Protein AF-A0A8T1TUL6-F1 (afdb_monomer)

Secondary structure (DSSP, 8-state):
-HHHHHHHHHHHHHHHSS----TT--PPTT-TTS-GGGTT--HHHHHHHHHTT-S--GGGHHHHHHTTSSS--HHHHHIIIIIHHHHHHHHHHHSS----TT----SSTTSPPP-

Mean predicted aligned error: 12.45 Å

Organism: NCBI:txid29920

Sequence (115 aa):
MDHILLPSLRQFWKLYGNTDVPYQFVVPEGDDAWPKLAWGRRLGLTAAAMRAGKAYASELKEELERLRFFSTTVYERDWTEKILPSFKTHQQEFGHCLVRLDFKVLSCHPWSTMA

Radius of gyration: 18.92 Å; Cα contacts (8 Å, |Δi|>4): 103; chains: 1; bounding box: 50×27×48 Å

Solvent-accessible surface area (backbone atoms only — not comparable to full-atom values): 7055 Å² total; per-residue (Å²): 118,64,88,46,49,56,60,43,47,53,43,46,24,74,75,68,76,44,59,77,62,50,61,84,38,55,38,62,70,93,46,81,85,44,56,78,89,36,39,71,34,53,54,7,47,50,53,52,38,35,76,72,72,72,61,75,64,77,84,48,48,67,59,38,54,74,57,40,59,78,60,70,52,64,65,54,48,46,38,61,72,50,48,48,53,50,44,54,53,41,29,72,75,70,76,47,79,86,75,58,98,81,70,70,87,56,77,47,86,96,40,77,67,89,127

pLDDT: mean 77.03, std 14.57, range [38.09, 94.62]

Foldseek 3Di:
DAVQLLQQQVLVCVVPVASQQALQDQADAPDPSHDNVRHRPRSSVQLVCVLVVHHDDPVCPVVCVVRCSNPDHPVNCCCVPPVVVVQVVVCVVPVDSDDDPPDDDDCDPPGPDDD

Structure (mmCIF, N/CA/C/O backbone):
data_AF-A0A8T1TUL6-F1
#
_entry.id   AF-A0A8T1TUL6-F1
#
loop_
_atom_site.group_PDB
_atom_site.id
_atom_site.type_symbol
_atom_site.label_atom_id
_atom_site.label_alt_id
_atom_site.label_comp_id
_atom_site.label_asym_id
_atom_site.label_entity_id
_atom_site.label_seq_id
_atom_site.pdbx_PDB_ins_code
_atom_site.Cartn_x
_atom_site.Cartn_y
_atom_site.Cartn_z
_atom_site.occupancy
_atom_site.B_iso_or_equiv
_atom_site.auth_seq_id
_atom_site.auth_comp_id
_atom_site.auth_asym_id
_atom_site.auth_atom_id
_atom_site.pdbx_PDB_model_num
ATOM 1 N N . MET A 1 1 ? 15.757 -3.448 -3.574 1.00 56.44 1 MET A N 1
ATOM 2 C CA . MET A 1 1 ? 14.332 -3.872 -3.508 1.00 56.44 1 MET A CA 1
ATOM 3 C C . MET A 1 1 ? 13.398 -2.658 -3.589 1.00 56.44 1 MET A C 1
ATOM 5 O O . MET A 1 1 ? 12.296 -2.733 -4.120 1.00 56.44 1 MET A O 1
ATOM 9 N N . ASP A 1 2 ? 13.910 -1.516 -3.148 1.00 67.19 2 ASP A N 1
ATOM 10 C CA . ASP A 1 2 ? 13.261 -0.219 -2.940 1.00 67.19 2 ASP A CA 1
ATOM 11 C C . ASP A 1 2 ? 12.740 0.443 -4.226 1.00 67.19 2 ASP A C 1
ATOM 13 O O . ASP A 1 2 ? 11.652 1.016 -4.240 1.00 67.19 2 ASP A O 1
ATOM 17 N N . HIS A 1 3 ? 13.462 0.273 -5.340 1.00 75.31 3 HIS A N 1
ATOM 18 C CA . HIS A 1 3 ? 13.123 0.839 -6.653 1.00 75.31 3 HIS A CA 1
ATOM 19 C C . HIS A 1 3 ? 11.874 0.222 -7.310 1.00 75.31 3 HIS A C 1
ATOM 21 O O . HIS A 1 3 ? 11.357 0.779 -8.270 1.00 75.31 3 HIS A O 1
ATOM 27 N N . ILE A 1 4 ? 11.383 -0.917 -6.813 1.00 83.38 4 ILE A N 1
ATOM 28 C CA . ILE A 1 4 ? 10.139 -1.551 -7.289 1.00 83.38 4 ILE A CA 1
ATOM 29 C C . ILE A 1 4 ? 8.979 -1.175 -6.366 1.00 83.38 4 ILE A C 1
ATOM 31 O O . ILE A 1 4 ? 7.864 -0.906 -6.811 1.00 83.38 4 ILE A O 1
ATOM 35 N N . LEU A 1 5 ? 9.257 -1.141 -5.067 1.00 85.69 5 LEU A N 1
ATOM 36 C CA . LEU A 1 5 ? 8.268 -1.011 -4.013 1.00 85.69 5 LEU A CA 1
ATOM 37 C C . LEU A 1 5 ? 7.626 0.376 -3.975 1.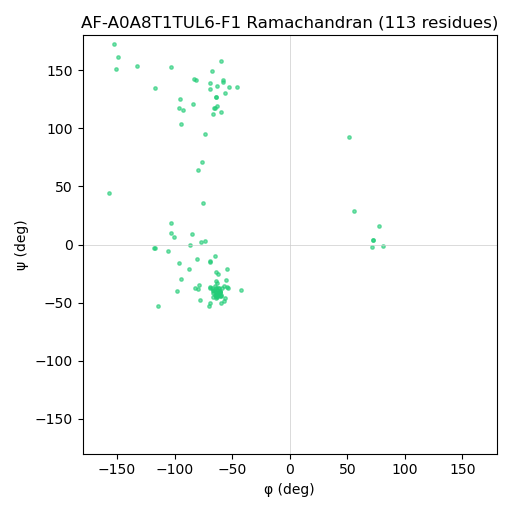00 85.69 5 LEU A C 1
ATOM 39 O O . LEU A 1 5 ? 6.403 0.477 -4.026 1.00 85.69 5 LEU A O 1
ATOM 43 N N . LEU A 1 6 ? 8.434 1.439 -3.923 1.00 89.31 6 LEU A N 1
ATOM 44 C CA . LEU A 1 6 ? 7.905 2.798 -3.815 1.00 89.31 6 LEU A CA 1
ATOM 45 C C . LEU A 1 6 ? 7.070 3.192 -5.051 1.00 89.31 6 LEU A C 1
ATOM 47 O O . LEU A 1 6 ? 5.961 3.698 -4.866 1.00 89.31 6 LEU A O 1
ATOM 51 N N . PRO A 1 7 ? 7.496 2.906 -6.301 1.00 92.25 7 PRO A N 1
ATOM 52 C CA . PRO A 1 7 ? 6.647 3.136 -7.469 1.00 92.25 7 P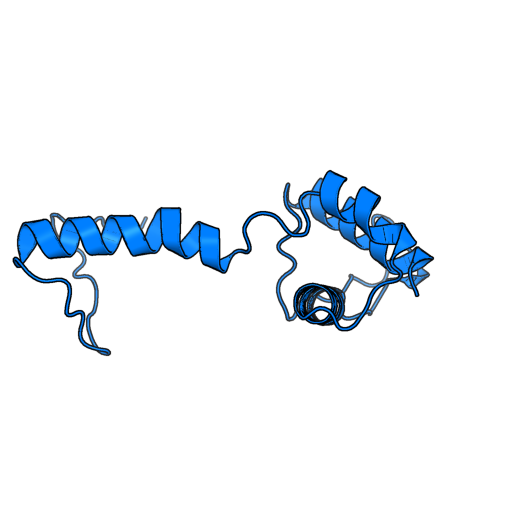RO A CA 1
ATOM 53 C C . PRO A 1 7 ? 5.357 2.307 -7.452 1.00 92.25 7 PRO A C 1
ATOM 55 O O . PRO A 1 7 ? 4.305 2.824 -7.819 1.00 92.25 7 PRO A O 1
ATOM 58 N N . SER A 1 8 ? 5.407 1.062 -6.968 1.00 92.94 8 SER A N 1
ATOM 59 C CA . SER A 1 8 ? 4.209 0.219 -6.846 1.00 92.94 8 SER A CA 1
ATOM 60 C C . SER A 1 8 ? 3.225 0.765 -5.808 1.00 92.94 8 SER A C 1
ATOM 62 O O . SER A 1 8 ? 2.028 0.812 -6.064 1.00 92.94 8 SER A O 1
ATOM 64 N N . LEU A 1 9 ? 3.706 1.242 -4.655 1.00 92.00 9 LEU A N 1
ATOM 65 C CA . LEU A 1 9 ? 2.858 1.871 -3.636 1.00 92.00 9 LEU A CA 1
ATOM 66 C C . LEU A 1 9 ? 2.259 3.193 -4.121 1.00 92.00 9 LEU A C 1
ATOM 68 O O . LEU A 1 9 ? 1.080 3.446 -3.887 1.00 92.00 9 LEU A O 1
ATOM 72 N N . ARG A 1 10 ? 3.034 4.010 -4.846 1.00 92.62 10 ARG A N 1
ATOM 73 C CA . ARG A 1 10 ? 2.526 5.227 -5.500 1.00 92.62 10 ARG A CA 1
ATOM 74 C C . ARG A 1 10 ? 1.416 4.901 -6.491 1.00 92.62 10 ARG A C 1
ATOM 76 O O . ARG A 1 10 ? 0.412 5.605 -6.524 1.00 92.62 10 ARG A O 1
ATOM 83 N N . GLN A 1 11 ? 1.587 3.846 -7.284 1.00 94.38 11 GLN A N 1
ATOM 84 C CA . GLN A 1 11 ? 0.565 3.428 -8.234 1.00 94.38 11 GLN A CA 1
ATOM 85 C C . GLN A 1 11 ? -0.690 2.914 -7.529 1.00 94.38 11 GLN A C 1
ATOM 87 O O . GLN A 1 11 ? -1.793 3.331 -7.873 1.00 94.38 11 GLN A O 1
ATOM 92 N N . PHE A 1 12 ? -0.531 2.077 -6.503 1.00 93.06 12 PHE A N 1
ATOM 93 C CA . PHE A 1 12 ? -1.651 1.609 -5.692 1.00 93.06 12 PHE A CA 1
ATOM 94 C C . PHE A 1 12 ? -2.423 2.794 -5.091 1.00 93.06 12 PHE A C 1
ATOM 96 O O . PHE A 1 12 ? -3.641 2.867 -5.215 1.00 93.06 12 PHE A O 1
ATOM 103 N N . TRP A 1 13 ? -1.715 3.777 -4.530 1.00 90.81 13 TRP A N 1
ATOM 104 C CA . TRP A 1 13 ? -2.335 4.983 -3.986 1.00 90.81 13 TRP A CA 1
ATOM 105 C C . TRP A 1 13 ? -3.096 5.791 -5.042 1.00 90.81 13 TRP A C 1
ATOM 107 O O . TRP A 1 13 ? -4.205 6.238 -4.774 1.00 90.81 13 TRP A O 1
ATOM 117 N N . LYS A 1 14 ? -2.560 5.935 -6.260 1.00 91.12 14 LYS A N 1
ATOM 118 C CA . LYS A 1 14 ? -3.278 6.597 -7.363 1.00 91.12 14 LYS A CA 1
ATOM 119 C C . LYS A 1 14 ? -4.578 5.882 -7.741 1.00 91.12 14 LYS A C 1
ATOM 121 O O . LYS A 1 14 ? -5.543 6.552 -8.086 1.00 91.12 14 LYS A O 1
ATOM 126 N N . LEU A 1 15 ? -4.592 4.549 -7.700 1.00 89.06 15 LEU A N 1
ATOM 127 C CA . LEU A 1 15 ? -5.749 3.739 -8.093 1.00 89.06 15 LEU A CA 1
ATOM 128 C C . LEU A 1 15 ? -6.821 3.657 -6.997 1.00 89.06 15 LEU A C 1
ATOM 130 O O . LEU A 1 15 ? -8.007 3.683 -7.305 1.00 89.06 15 LEU A O 1
ATOM 134 N N . TYR A 1 16 ? -6.410 3.562 -5.730 1.00 86.25 16 TYR A N 1
ATOM 135 C CA . TYR A 1 16 ? -7.306 3.255 -4.607 1.00 86.25 16 TYR A CA 1
ATOM 136 C C . TYR A 1 16 ? -7.418 4.384 -3.568 1.00 86.25 16 TYR A C 1
ATOM 138 O O . TYR A 1 16 ? -8.167 4.267 -2.600 1.00 86.25 16 TYR A O 1
ATOM 146 N N . GLY A 1 17 ? -6.667 5.477 -3.731 1.00 85.75 17 GLY A N 1
ATOM 147 C CA . GLY A 1 17 ? -6.682 6.651 -2.847 1.00 85.75 17 GLY A CA 1
ATOM 148 C C . GLY A 1 17 ? -6.029 6.438 -1.477 1.00 85.75 17 GLY A C 1
ATOM 149 O O . GLY A 1 17 ? -6.070 7.318 -0.619 1.00 85.75 17 GLY A O 1
ATOM 150 N N . ASN A 1 18 ? -5.445 5.267 -1.233 1.00 86.50 18 ASN A N 1
ATOM 151 C CA . ASN A 1 18 ? -4.786 4.920 0.019 1.00 86.50 18 ASN A CA 1
ATOM 152 C C . ASN A 1 18 ? -3.684 3.881 -0.223 1.00 86.50 18 ASN A C 1
ATOM 154 O O . ASN A 1 18 ? -3.536 3.357 -1.320 1.00 86.50 18 ASN A O 1
ATOM 158 N N . THR A 1 19 ? -2.905 3.581 0.808 1.00 88.31 19 THR A N 1
ATOM 159 C CA . THR A 1 19 ? -1.845 2.565 0.766 1.00 88.31 19 THR A CA 1
ATOM 160 C C . THR A 1 19 ? -2.239 1.258 1.448 1.00 88.31 19 THR A C 1
ATOM 162 O O . THR A 1 19 ? -1.367 0.458 1.790 1.00 88.31 19 THR A O 1
ATOM 165 N N . ASP A 1 20 ? -3.527 1.009 1.667 1.00 86.19 20 ASP A N 1
ATOM 166 C CA . ASP A 1 20 ? -4.033 -0.181 2.352 1.00 86.19 20 ASP A CA 1
ATOM 167 C C . ASP A 1 20 ? -4.068 -1.389 1.421 1.00 86.19 20 ASP A C 1
ATOM 169 O O . ASP A 1 20 ? -5.108 -1.947 1.084 1.00 86.19 20 ASP A O 1
ATOM 173 N N . VAL A 1 21 ? -2.873 -1.794 0.997 1.00 89.19 21 VAL A N 1
ATOM 174 C CA . VAL A 1 21 ? -2.677 -2.935 0.114 1.00 89.19 21 VAL A CA 1
ATOM 175 C C . VAL A 1 21 ? -3.153 -4.212 0.822 1.00 89.19 21 VAL A C 1
ATOM 177 O O . VAL A 1 21 ? -2.572 -4.569 1.856 1.00 89.19 21 VAL A O 1
ATOM 180 N N . PRO A 1 22 ? -4.158 -4.930 0.279 1.00 89.38 22 PRO A N 1
ATOM 181 C CA . PRO A 1 22 ? -4.612 -6.197 0.841 1.00 89.38 22 PRO A CA 1
ATOM 182 C C . PRO A 1 22 ? -3.469 -7.209 0.908 1.00 89.38 22 PRO A C 1
ATOM 184 O O . PRO A 1 22 ? -2.677 -7.305 -0.025 1.00 89.38 22 PRO A O 1
ATOM 187 N N . TYR A 1 23 ? -3.403 -8.018 1.969 1.00 87.81 23 TYR A N 1
ATOM 188 C CA . TYR A 1 23 ? -2.304 -8.975 2.183 1.00 87.81 23 TYR A CA 1
ATOM 189 C C . TYR A 1 23 ? -2.066 -9.919 0.988 1.00 87.81 23 TYR A C 1
ATOM 191 O O . TYR A 1 23 ? -0.926 -10.235 0.648 1.00 87.81 23 TYR A O 1
ATOM 199 N N . GLN A 1 24 ? -3.144 -10.348 0.326 1.00 89.06 24 GLN A N 1
ATOM 200 C CA . GLN A 1 24 ? -3.089 -11.255 -0.822 1.00 89.06 24 GLN A CA 1
ATOM 201 C C . GLN A 1 24 ? -2.889 -10.545 -2.169 1.00 89.06 24 GLN A C 1
ATOM 203 O O . GLN A 1 24 ? -2.807 -11.223 -3.188 1.00 89.06 24 GLN A O 1
ATOM 208 N N . PHE A 1 25 ? -2.793 -9.214 -2.200 1.00 93.44 25 PHE A N 1
ATOM 209 C CA . PHE A 1 25 ? -2.673 -8.466 -3.447 1.00 93.44 25 PHE A CA 1
ATOM 210 C C . PHE A 1 25 ? -1.369 -8.805 -4.182 1.00 93.44 25 PHE A C 1
ATOM 212 O O . PHE A 1 25 ? -0.263 -8.705 -3.628 1.00 93.44 25 PHE A O 1
ATOM 219 N N . VAL A 1 26 ? -1.527 -9.171 -5.453 1.00 94.62 26 VAL A N 1
ATOM 220 C CA . VAL A 1 26 ? -0.458 -9.436 -6.414 1.00 94.62 26 VAL A CA 1
ATOM 221 C C . VAL A 1 26 ? -0.580 -8.414 -7.533 1.00 94.62 26 VAL A C 1
ATOM 223 O O . VAL A 1 26 ? -1.680 -8.157 -8.016 1.00 94.62 26 VAL A O 1
ATOM 226 N N . VAL A 1 27 ? 0.543 -7.820 -7.928 1.00 94.50 27 VAL A N 1
ATOM 227 C CA . VAL A 1 27 ? 0.565 -6.878 -9.050 1.00 94.50 27 VAL A CA 1
ATOM 228 C C . VAL A 1 27 ? 0.184 -7.629 -10.334 1.00 94.50 27 VAL A C 1
ATOM 230 O O . VAL A 1 27 ? 0.830 -8.640 -10.629 1.00 94.50 27 VAL A O 1
ATOM 233 N N . PRO A 1 28 ? -0.816 -7.156 -11.101 1.00 93.56 28 PRO A N 1
ATOM 234 C CA . PRO A 1 28 ? -1.209 -7.783 -12.357 1.00 93.56 28 PRO A CA 1
ATOM 235 C C . PRO A 1 28 ? -0.044 -7.862 -13.347 1.00 93.56 28 PRO A C 1
ATOM 237 O O . PRO A 1 28 ? 0.749 -6.928 -13.470 1.00 93.56 28 PRO A O 1
ATOM 240 N N . GLU A 1 29 ? 0.063 -8.982 -14.054 1.00 94.56 29 GLU A N 1
ATOM 241 C CA . GLU A 1 29 ? 1.004 -9.127 -15.163 1.00 94.56 29 GLU A CA 1
ATOM 242 C C . GLU A 1 29 ? 0.424 -8.496 -16.431 1.00 94.56 29 GLU A C 1
ATOM 244 O O . GLU A 1 29 ? -0.774 -8.604 -16.687 1.00 94.56 29 GLU A O 1
ATOM 249 N N . GLY A 1 30 ? 1.263 -7.839 -17.233 1.00 91.31 30 GLY A N 1
ATOM 250 C CA . GLY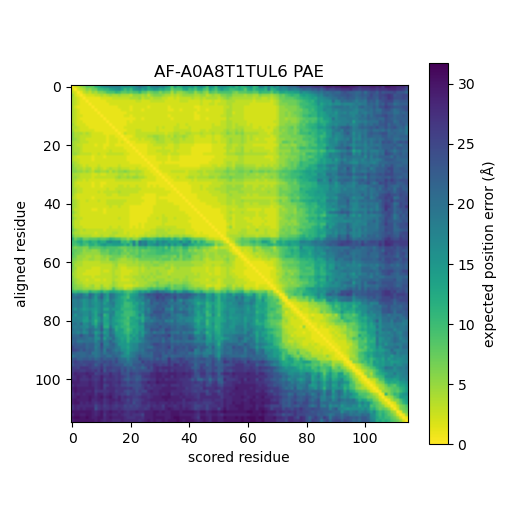 A 1 30 ? 0.830 -7.218 -18.489 1.00 91.31 30 GLY A CA 1
ATOM 251 C C . GLY A 1 30 ? 0.164 -5.848 -18.341 1.00 91.31 30 GLY A C 1
ATOM 252 O O . GLY A 1 30 ? -0.193 -5.252 -19.351 1.00 91.31 30 GLY A O 1
ATOM 253 N N . ASP A 1 31 ? 0.004 -5.335 -17.118 1.00 91.75 31 ASP A N 1
ATOM 254 C CA . ASP A 1 31 ? -0.587 -4.020 -16.869 1.00 91.75 31 ASP A CA 1
ATOM 255 C C . ASP A 1 31 ? 0.500 -2.941 -16.753 1.00 91.75 31 ASP A C 1
ATOM 257 O O . ASP A 1 31 ? 1.183 -2.811 -15.729 1.00 91.75 31 ASP A O 1
ATOM 261 N N . ASP A 1 32 ? 0.649 -2.146 -17.815 1.00 91.00 32 ASP A N 1
ATOM 262 C CA . ASP A 1 32 ? 1.619 -1.048 -17.911 1.00 91.00 32 ASP A CA 1
ATOM 263 C C . ASP A 1 32 ? 1.359 0.093 -16.912 1.00 91.00 32 ASP A C 1
ATOM 265 O O . ASP A 1 32 ? 2.221 0.957 -16.726 1.00 91.00 32 ASP A O 1
ATOM 269 N N . ALA A 1 33 ? 0.216 0.096 -16.216 1.00 89.81 33 ALA A N 1
ATOM 270 C CA . ALA A 1 33 ? 0.002 0.986 -15.082 1.00 89.81 33 ALA A CA 1
ATOM 271 C C . ALA A 1 33 ? 0.998 0.702 -13.942 1.00 89.81 33 ALA A C 1
ATOM 273 O O . ALA A 1 33 ? 1.318 1.600 -13.162 1.00 89.81 33 ALA A O 1
ATOM 274 N N . TRP A 1 34 ? 1.519 -0.525 -13.851 1.00 93.94 34 TRP A N 1
ATOM 275 C CA . TRP A 1 34 ? 2.474 -0.947 -12.832 1.00 93.94 34 TRP A CA 1
ATOM 276 C C . TRP A 1 34 ? 3.903 -1.029 -13.380 1.00 93.94 34 TRP A C 1
ATOM 278 O O . TRP A 1 34 ? 4.111 -1.327 -14.556 1.00 93.94 34 TRP A O 1
ATOM 288 N N . PRO A 1 35 ? 4.933 -0.845 -12.531 1.00 92.62 35 PRO A N 1
ATOM 289 C CA . PRO A 1 35 ? 6.307 -1.113 -12.938 1.00 92.62 35 PRO A CA 1
ATOM 290 C C . PRO A 1 35 ? 6.442 -2.560 -13.424 1.00 92.62 35 PRO A C 1
ATOM 292 O O . PRO A 1 35 ? 6.082 -3.481 -12.696 1.00 92.62 35 PRO A O 1
ATOM 295 N N . LYS A 1 36 ? 7.040 -2.783 -14.600 1.00 92.69 36 LYS A N 1
ATOM 296 C CA . LYS A 1 36 ? 7.211 -4.138 -15.167 1.00 92.69 36 LYS A CA 1
ATOM 297 C C . LYS A 1 36 ? 7.914 -5.108 -14.218 1.00 92.69 36 LYS A C 1
ATOM 299 O O . LYS A 1 36 ? 7.560 -6.274 -14.128 1.00 92.69 36 LYS A O 1
ATOM 304 N N . LEU A 1 37 ? 8.885 -4.611 -13.448 1.00 90.94 37 LEU A N 1
ATOM 305 C CA . LEU A 1 37 ? 9.588 -5.409 -12.440 1.00 90.94 37 LEU A CA 1
ATOM 306 C C . LEU A 1 37 ? 8.712 -5.789 -11.236 1.00 90.94 37 LEU A C 1
ATOM 308 O O . LEU A 1 37 ? 9.116 -6.650 -10.455 1.00 90.94 37 LEU A O 1
ATOM 312 N N . ALA A 1 38 ? 7.563 -5.136 -11.053 1.00 92.44 38 ALA A N 1
ATOM 313 C CA . ALA A 1 38 ? 6.596 -5.425 -10.003 1.00 92.44 38 ALA A CA 1
ATOM 314 C C . ALA A 1 38 ? 5.581 -6.500 -10.404 1.00 92.44 38 ALA A C 1
ATOM 316 O O . ALA A 1 38 ? 5.001 -7.104 -9.508 1.00 92.44 38 ALA A O 1
ATOM 317 N N . TRP A 1 39 ? 5.379 -6.754 -11.700 1.00 94.62 39 TRP A N 1
ATOM 318 C CA . TRP A 1 39 ? 4.417 -7.736 -12.207 1.00 94.62 39 TRP A CA 1
ATOM 319 C C . TRP A 1 39 ? 4.605 -9.115 -11.564 1.00 94.62 39 TRP A C 1
ATOM 321 O O . TRP A 1 39 ? 5.732 -9.572 -11.358 1.00 94.62 39 TRP A O 1
ATOM 331 N N . GLY A 1 40 ? 3.495 -9.740 -11.165 1.00 92.56 40 GLY A N 1
ATOM 332 C CA . GLY A 1 40 ? 3.485 -11.036 -10.481 1.00 92.56 40 GLY A CA 1
ATOM 333 C C . GLY A 1 40 ? 4.000 -11.007 -9.034 1.00 92.56 40 GLY A C 1
ATOM 334 O O . GLY A 1 40 ? 3.983 -12.028 -8.343 1.00 92.56 40 GLY A O 1
ATOM 335 N N . ARG A 1 41 ? 4.451 -9.856 -8.507 1.00 92.38 41 ARG A N 1
ATOM 336 C CA . ARG A 1 41 ? 4.933 -9.760 -7.120 1.00 92.38 41 ARG A CA 1
ATOM 337 C C . ARG A 1 41 ? 3.794 -9.571 -6.130 1.00 92.38 41 ARG A C 1
ATOM 339 O O . ARG A 1 41 ? 2.867 -8.791 -6.340 1.00 92.38 41 ARG A O 1
ATOM 346 N N . ARG A 1 42 ? 3.940 -10.220 -4.972 1.00 93.56 42 ARG A N 1
ATOM 347 C CA . ARG A 1 42 ? 3.030 -10.123 -3.819 1.00 93.56 42 ARG A CA 1
ATOM 348 C C . ARG A 1 42 ? 3.236 -8.806 -3.060 1.00 93.56 42 ARG A C 1
ATOM 350 O O . ARG A 1 42 ? 3.776 -8.804 -1.955 1.00 93.56 42 ARG A O 1
ATOM 357 N N . LEU A 1 43 ? 2.824 -7.687 -3.656 1.00 92.56 43 LEU A N 1
ATOM 358 C CA . LEU A 1 43 ? 2.959 -6.352 -3.058 1.00 92.56 43 LEU A CA 1
ATOM 359 C C . LEU A 1 43 ? 2.277 -6.266 -1.682 1.00 92.56 43 LEU A C 1
ATOM 361 O O . LEU A 1 43 ? 2.825 -5.637 -0.780 1.00 92.56 43 LEU A O 1
ATOM 365 N N . GLY A 1 44 ? 1.148 -6.957 -1.485 1.00 90.75 44 GLY A N 1
ATOM 366 C CA . GLY A 1 44 ? 0.465 -7.038 -0.189 1.00 90.75 44 GLY A CA 1
ATOM 367 C C . GLY A 1 44 ? 1.319 -7.641 0.925 1.00 90.75 44 GLY A C 1
ATOM 368 O O . GLY A 1 44 ? 1.413 -7.087 2.022 1.00 90.75 44 GLY A O 1
ATOM 369 N N . LEU A 1 45 ? 2.014 -8.740 0.622 1.00 90.56 45 LEU A N 1
ATOM 370 C CA . LEU A 1 45 ? 2.929 -9.398 1.554 1.00 90.56 45 LEU A CA 1
ATOM 371 C C . LEU A 1 45 ? 4.110 -8.485 1.908 1.00 90.56 45 LEU A C 1
ATOM 373 O O . LEU A 1 45 ? 4.478 -8.374 3.078 1.00 90.56 45 LEU A O 1
ATOM 377 N N . THR A 1 46 ? 4.689 -7.810 0.911 1.00 89.31 46 THR A N 1
ATOM 378 C CA . THR A 1 46 ? 5.793 -6.869 1.136 1.00 89.31 46 THR A CA 1
ATOM 379 C C . THR A 1 46 ? 5.348 -5.684 1.990 1.00 89.31 46 THR A C 1
ATOM 381 O O . THR A 1 46 ? 6.016 -5.363 2.970 1.00 89.31 46 THR A O 1
ATOM 384 N N . ALA A 1 47 ? 4.191 -5.087 1.693 1.00 88.56 47 ALA A N 1
ATOM 385 C CA . ALA A 1 47 ? 3.639 -3.986 2.475 1.00 88.56 47 ALA A CA 1
ATOM 386 C C . ALA A 1 47 ? 3.374 -4.390 3.939 1.00 88.56 47 ALA A C 1
ATOM 388 O O . ALA A 1 47 ? 3.692 -3.636 4.858 1.00 88.56 47 ALA A O 1
ATOM 389 N N . ALA A 1 48 ? 2.855 -5.599 4.180 1.00 86.50 48 ALA A N 1
ATOM 390 C CA . ALA A 1 48 ? 2.672 -6.128 5.532 1.00 86.50 48 ALA A CA 1
ATOM 391 C C . ALA A 1 48 ? 4.009 -6.309 6.277 1.00 86.50 48 ALA A C 1
ATOM 393 O O . ALA A 1 48 ? 4.124 -5.929 7.443 1.00 86.50 48 ALA A O 1
ATOM 394 N N . ALA A 1 49 ? 5.043 -6.827 5.605 1.00 85.56 49 ALA A N 1
ATOM 395 C CA . ALA A 1 49 ? 6.375 -6.977 6.192 1.00 85.56 49 ALA A CA 1
ATOM 396 C C . ALA A 1 49 ? 7.022 -5.624 6.546 1.00 85.56 49 ALA A C 1
ATOM 398 O O . ALA A 1 49 ? 7.665 -5.504 7.590 1.00 85.56 49 ALA A O 1
ATOM 399 N N . MET A 1 50 ? 6.817 -4.594 5.720 1.00 84.75 50 MET A N 1
ATOM 400 C CA . MET A 1 50 ? 7.286 -3.234 6.009 1.00 84.75 50 MET A CA 1
ATOM 401 C C . MET A 1 50 ? 6.616 -2.645 7.246 1.00 84.75 50 MET A C 1
ATOM 403 O O . MET A 1 50 ? 7.301 -2.086 8.096 1.00 84.75 50 MET A O 1
ATOM 407 N N . ARG A 1 51 ? 5.293 -2.807 7.378 1.00 82.88 51 ARG A N 1
ATOM 408 C CA . ARG A 1 51 ? 4.545 -2.347 8.561 1.00 82.88 51 ARG A CA 1
ATOM 409 C C . ARG A 1 51 ? 4.966 -3.067 9.836 1.00 82.88 51 ARG A C 1
ATOM 411 O O . ARG A 1 51 ? 4.971 -2.464 10.899 1.00 82.88 51 ARG A O 1
ATOM 418 N N . ALA A 1 52 ? 5.383 -4.325 9.724 1.00 82.62 52 ALA A N 1
ATOM 419 C CA . ALA A 1 52 ? 5.977 -5.069 10.831 1.00 82.62 52 ALA A CA 1
ATOM 420 C C . ALA A 1 52 ? 7.421 -4.632 11.166 1.00 82.62 52 ALA A C 1
ATOM 422 O O . ALA A 1 52 ? 8.051 -5.254 12.020 1.00 82.62 52 ALA A O 1
ATOM 423 N N . GLY A 1 53 ? 7.964 -3.612 10.486 1.00 74.00 53 GLY A N 1
ATOM 424 C CA . GLY A 1 53 ? 9.312 -3.080 10.702 1.00 74.00 53 GLY A CA 1
ATOM 425 C C . GLY A 1 53 ? 10.435 -3.925 10.095 1.00 74.00 53 GLY A C 1
ATOM 426 O O . GLY A 1 53 ? 11.587 -3.766 10.482 1.00 74.00 53 GLY A O 1
ATOM 427 N N . LYS A 1 54 ? 10.127 -4.851 9.176 1.00 64.00 54 LYS A N 1
ATOM 428 C CA . LYS A 1 54 ? 11.071 -5.904 8.757 1.00 64.00 54 LYS A CA 1
ATOM 429 C C . LYS A 1 54 ? 11.700 -5.716 7.373 1.00 64.00 54 LYS A C 1
ATOM 431 O O . LYS A 1 54 ? 12.510 -6.555 6.993 1.00 64.00 54 LYS A O 1
ATOM 436 N N . ALA A 1 55 ? 11.303 -4.714 6.579 1.00 66.38 55 ALA A N 1
ATOM 437 C CA . ALA A 1 55 ? 11.564 -4.789 5.134 1.00 66.38 55 ALA A CA 1
ATOM 438 C C . ALA A 1 55 ? 11.598 -3.460 4.347 1.00 66.38 55 ALA A C 1
ATOM 440 O O . ALA A 1 55 ? 11.019 -3.399 3.264 1.00 66.38 55 ALA A O 1
ATOM 441 N N . TYR A 1 56 ? 12.253 -2.399 4.832 1.00 75.38 56 TYR A N 1
ATOM 442 C CA . TYR A 1 56 ? 12.566 -1.245 3.970 1.00 75.38 56 TYR A CA 1
ATOM 443 C C . TYR A 1 56 ? 13.831 -0.503 4.405 1.00 75.38 56 TYR A C 1
ATOM 445 O O . TYR A 1 56 ? 14.183 -0.504 5.584 1.00 75.38 56 TYR A O 1
ATOM 453 N N . ALA A 1 57 ? 14.509 0.119 3.438 1.00 78.38 57 ALA A N 1
ATOM 454 C CA . ALA A 1 57 ? 15.666 0.970 3.689 1.00 78.38 57 ALA A CA 1
ATOM 455 C C . ALA A 1 57 ? 15.239 2.273 4.393 1.00 78.38 57 ALA A C 1
ATOM 457 O O . ALA A 1 57 ? 14.205 2.853 4.053 1.00 78.38 57 ALA A O 1
ATOM 458 N N . SER A 1 58 ? 16.013 2.744 5.373 1.00 78.19 58 SER A N 1
ATOM 459 C CA . SER A 1 58 ? 15.700 3.946 6.168 1.00 78.19 58 SER A CA 1
ATOM 460 C C . SER A 1 58 ? 15.464 5.201 5.324 1.00 78.19 58 SER A C 1
ATOM 462 O O . SER A 1 58 ? 14.647 6.047 5.678 1.00 78.19 58 SER A O 1
ATOM 464 N N . GLU A 1 59 ? 16.120 5.281 4.175 1.00 80.75 59 GLU A N 1
ATOM 465 C CA . GLU A 1 59 ? 16.050 6.351 3.185 1.00 80.75 59 GLU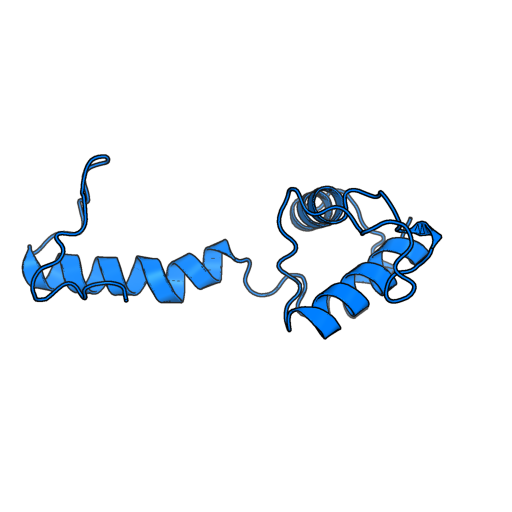 A CA 1
ATOM 466 C C . GLU A 1 59 ? 14.653 6.465 2.552 1.00 80.75 59 GLU A C 1
ATOM 468 O O . GLU A 1 59 ? 14.267 7.531 2.082 1.00 80.75 59 GLU A O 1
ATOM 473 N N . LEU A 1 60 ? 13.858 5.389 2.567 1.00 81.69 60 LEU A N 1
ATOM 474 C CA . LEU A 1 60 ? 12.474 5.407 2.089 1.00 81.69 60 LEU A CA 1
ATOM 475 C C . LEU A 1 60 ? 11.487 5.971 3.110 1.00 81.69 60 LEU A C 1
ATOM 477 O O . LEU A 1 60 ? 10.332 6.211 2.756 1.00 81.69 60 LEU A O 1
ATOM 481 N N . LYS A 1 61 ? 11.893 6.154 4.372 1.00 82.44 61 LYS A N 1
ATOM 482 C CA . LYS A 1 61 ? 10.970 6.509 5.454 1.00 82.44 61 LYS A CA 1
ATOM 483 C C . LYS A 1 61 ? 10.208 7.797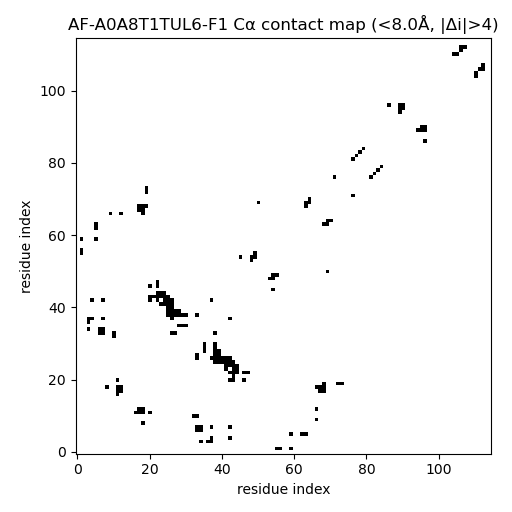 5.147 1.00 82.44 61 LYS A C 1
ATOM 485 O O . LYS A 1 61 ? 8.988 7.797 5.232 1.00 82.44 61 LYS A O 1
ATOM 490 N N . GLU A 1 62 ? 10.899 8.854 4.725 1.00 85.31 62 GLU A N 1
ATOM 491 C CA . GLU A 1 62 ? 10.266 10.143 4.403 1.00 85.31 62 GLU A CA 1
ATOM 492 C C . GLU A 1 62 ? 9.235 10.030 3.274 1.00 85.31 62 GLU A C 1
ATOM 494 O O . GLU A 1 62 ? 8.150 10.606 3.342 1.00 85.31 62 GLU A O 1
ATOM 499 N N . GLU A 1 63 ? 9.545 9.251 2.240 1.00 87.62 63 GLU A N 1
ATOM 500 C CA . GLU A 1 63 ? 8.640 9.028 1.113 1.00 87.62 63 GLU A CA 1
ATOM 501 C C . GLU A 1 63 ? 7.415 8.197 1.509 1.00 87.62 63 GLU A C 1
ATOM 503 O O . GLU A 1 63 ? 6.300 8.468 1.061 1.00 87.62 63 GLU A O 1
ATOM 508 N N . LEU A 1 64 ? 7.594 7.207 2.382 1.00 87.12 64 LEU A N 1
ATOM 509 C CA . LEU A 1 64 ? 6.496 6.410 2.922 1.00 87.12 64 LEU A CA 1
ATOM 510 C C . LEU A 1 64 ? 5.589 7.242 3.841 1.00 87.12 64 LEU A C 1
ATOM 512 O O . LEU A 1 64 ? 4.368 7.102 3.769 1.00 87.12 64 LEU A O 1
ATOM 516 N N . GLU A 1 65 ? 6.153 8.153 4.635 1.00 85.75 65 GLU A N 1
ATOM 517 C CA . GLU A 1 65 ? 5.379 9.120 5.425 1.00 85.75 65 GLU A CA 1
ATOM 518 C C . GLU A 1 65 ? 4.566 10.063 4.526 1.00 85.75 65 GLU A C 1
ATOM 520 O O . GLU A 1 65 ? 3.375 10.270 4.758 1.00 85.75 65 GLU A O 1
ATOM 525 N N . ARG A 1 66 ? 5.155 10.573 3.432 1.00 86.75 66 ARG A N 1
ATOM 526 C CA . ARG A 1 66 ? 4.426 11.382 2.432 1.00 86.75 66 ARG A CA 1
ATOM 527 C C . ARG A 1 66 ? 3.253 10.627 1.815 1.00 86.75 66 ARG A C 1
ATOM 529 O O . ARG A 1 66 ? 2.200 11.216 1.582 1.00 86.75 66 ARG A O 1
ATOM 536 N N . LEU A 1 67 ? 3.422 9.327 1.578 1.00 85.56 67 LEU A N 1
ATOM 537 C CA . LEU A 1 67 ? 2.362 8.445 1.089 1.00 85.56 67 LEU A CA 1
ATOM 538 C C . LEU A 1 67 ? 1.362 8.036 2.166 1.00 85.56 67 LEU A C 1
ATOM 540 O O . LEU A 1 67 ? 0.453 7.263 1.865 1.00 85.56 67 LEU A O 1
ATOM 544 N N . ARG A 1 68 ? 1.510 8.533 3.403 1.00 85.44 68 ARG A N 1
ATOM 545 C CA . ARG A 1 68 ? 0.658 8.153 4.532 1.00 85.44 68 ARG A CA 1
ATOM 546 C C . ARG A 1 68 ? 0.659 6.638 4.760 1.00 85.44 68 ARG A C 1
ATOM 548 O O . ARG A 1 68 ? -0.303 6.076 5.269 1.00 85.44 68 ARG A O 1
ATOM 555 N N . PHE A 1 69 ? 1.767 5.979 4.405 1.00 82.81 69 PHE A N 1
ATOM 556 C CA . PHE A 1 69 ? 1.884 4.521 4.391 1.00 82.81 69 PHE A CA 1
ATOM 557 C C . PHE A 1 69 ? 1.728 3.897 5.782 1.00 82.81 69 PHE A C 1
ATOM 559 O O . PHE A 1 69 ? 1.201 2.786 5.919 1.00 82.81 69 PHE A O 1
ATOM 566 N N . PHE A 1 70 ? 2.185 4.628 6.801 1.00 74.44 70 PHE A N 1
ATOM 567 C CA . PHE A 1 70 ? 2.116 4.238 8.205 1.00 74.44 70 PHE A CA 1
ATOM 568 C C . PHE A 1 70 ? 0.909 4.828 8.943 1.00 74.44 70 PHE A C 1
ATOM 570 O O . PHE A 1 70 ? 0.574 4.340 10.018 1.00 74.44 70 PHE A O 1
ATOM 577 N N . SER A 1 71 ? 0.241 5.848 8.392 1.00 65.00 71 SER A N 1
ATOM 578 C CA . SER A 1 71 ? -0.906 6.468 9.056 1.00 65.00 71 SER A CA 1
ATOM 579 C C . SER A 1 71 ? -2.180 5.675 8.772 1.00 65.00 71 SER A C 1
ATOM 581 O O . SER A 1 71 ? -2.567 5.531 7.614 1.00 65.00 71 SER A O 1
ATOM 583 N N . THR A 1 72 ? -2.816 5.197 9.844 1.00 58.53 72 THR A N 1
ATOM 584 C CA . THR A 1 72 ? -4.081 4.449 9.884 1.00 58.53 72 THR A CA 1
ATOM 585 C C . THR A 1 72 ? -4.122 3.245 8.955 1.00 58.53 72 THR A C 1
ATOM 587 O O . THR A 1 72 ? -4.510 3.333 7.792 1.00 58.53 72 THR A O 1
ATOM 590 N N . THR A 1 73 ? -3.755 2.088 9.497 1.00 62.75 73 THR A N 1
ATOM 591 C CA . THR A 1 73 ? -4.043 0.806 8.843 1.00 62.75 73 THR A CA 1
ATOM 592 C C . THR A 1 73 ? -5.555 0.626 8.653 1.00 62.75 73 THR A C 1
ATOM 594 O O . THR A 1 73 ? -6.342 1.198 9.413 1.00 62.75 73 THR A O 1
ATOM 597 N N . VAL A 1 74 ? -5.969 -0.233 7.710 1.00 61.72 74 VAL A N 1
ATOM 598 C CA . VAL A 1 74 ? -7.366 -0.713 7.580 1.00 61.72 74 VAL A CA 1
ATOM 599 C C . VAL A 1 74 ? -7.963 -1.035 8.948 1.00 61.72 74 VAL A C 1
ATOM 601 O O . VAL A 1 74 ? -9.106 -0.701 9.205 1.00 61.72 74 VAL A O 1
ATOM 604 N N . TYR A 1 75 ? -7.168 -1.624 9.846 1.00 59.03 75 TYR A N 1
ATOM 605 C CA . TYR A 1 75 ? -7.594 -1.974 11.195 1.00 59.03 75 TYR A CA 1
ATOM 606 C C . TYR A 1 75 ? -7.982 -0.756 12.039 1.00 59.03 75 TYR A C 1
ATOM 608 O O . TYR A 1 75 ? -9.016 -0.785 12.689 1.00 59.03 75 TYR A O 1
ATOM 616 N N . GLU A 1 76 ? -7.201 0.325 12.025 1.00 61.25 76 GLU A N 1
ATOM 617 C CA . GLU A 1 76 ? -7.536 1.550 12.763 1.00 61.25 76 GLU A CA 1
ATOM 618 C C . GLU A 1 76 ? -8.743 2.276 12.164 1.00 61.25 76 GLU A C 1
ATOM 620 O O . GLU A 1 76 ? -9.569 2.789 12.920 1.00 61.25 76 GLU A O 1
ATOM 625 N N . ARG A 1 77 ? -8.887 2.282 10.830 1.00 62.88 77 ARG A N 1
ATOM 626 C CA . ARG A 1 77 ? -10.070 2.847 10.160 1.00 62.88 77 ARG A CA 1
ATOM 627 C C . ARG A 1 77 ? -11.316 2.015 10.401 1.00 62.88 77 ARG A C 1
ATOM 629 O O . ARG A 1 77 ? -12.309 2.552 10.863 1.00 62.88 77 ARG A O 1
ATOM 636 N N . ASP A 1 78 ? -11.261 0.707 10.184 1.00 65.75 78 ASP A N 1
ATOM 637 C CA . ASP A 1 78 ? -12.383 -0.182 10.481 1.00 65.75 78 ASP A CA 1
ATOM 638 C C . ASP A 1 78 ? -12.726 -0.121 11.973 1.00 65.75 78 ASP A C 1
ATOM 640 O 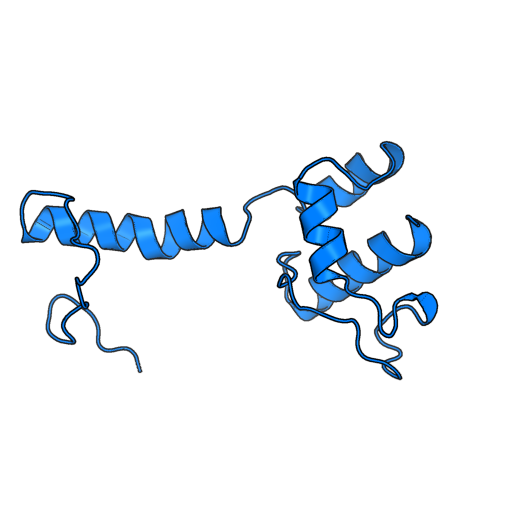O . ASP A 1 78 ? -13.902 -0.044 12.330 1.00 65.75 78 ASP A O 1
ATOM 644 N N . TRP A 1 79 ? -11.722 -0.059 12.856 1.00 62.31 79 TRP A N 1
ATOM 645 C CA . TRP A 1 79 ? -11.943 0.138 14.283 1.00 62.31 79 TRP A CA 1
ATOM 646 C C . TRP A 1 79 ? -12.676 1.449 14.573 1.00 62.31 79 TRP A C 1
ATOM 648 O O . TRP A 1 79 ? -13.670 1.434 15.285 1.00 62.31 79 TRP A O 1
ATOM 658 N N . THR A 1 80 ? -12.227 2.580 14.031 1.00 68.38 80 THR A N 1
ATOM 659 C CA . THR A 1 80 ? -12.802 3.901 14.347 1.00 68.38 80 THR A CA 1
ATOM 660 C C . THR A 1 80 ? -14.111 4.204 13.623 1.00 68.38 80 THR A C 1
ATOM 662 O O . THR A 1 80 ? -14.981 4.843 14.213 1.00 68.38 80 THR A O 1
ATOM 665 N N . GLU A 1 81 ? -14.278 3.743 12.387 1.00 69.19 81 GLU A N 1
ATOM 666 C CA . GLU A 1 81 ? -15.425 4.055 11.527 1.00 69.19 81 GLU A CA 1
ATOM 667 C C . GLU A 1 81 ? -16.535 3.006 11.605 1.00 69.19 81 GLU A C 1
ATOM 669 O O . GLU A 1 81 ? -17.703 3.347 11.433 1.00 69.19 81 GLU A O 1
ATOM 674 N N . LYS A 1 82 ? -16.207 1.734 11.871 1.00 69.81 82 LYS A N 1
ATOM 675 C CA . LYS A 1 82 ? -17.195 0.640 11.867 1.00 69.81 82 LYS A CA 1
ATOM 676 C C . LYS A 1 82 ? -17.383 0.038 13.249 1.00 69.81 82 LYS A C 1
ATOM 678 O O . LYS A 1 82 ? -18.507 -0.039 13.743 1.00 69.81 82 LYS A O 1
ATOM 683 N N . ILE A 1 83 ? -16.298 -0.367 13.901 1.00 71.00 83 ILE A N 1
ATOM 684 C CA . ILE A 1 83 ? -16.371 -1.153 15.138 1.00 71.00 83 ILE A CA 1
ATOM 685 C C . ILE A 1 83 ? -16.703 -0.275 16.354 1.00 71.00 83 ILE A C 1
ATOM 687 O O . ILE A 1 83 ? -17.611 -0.595 17.117 1.00 71.00 83 ILE A O 1
ATOM 691 N N . LEU A 1 84 ? -16.022 0.858 16.529 1.00 76.31 84 LEU A N 1
ATOM 692 C CA . LEU A 1 84 ? -16.201 1.769 17.659 1.00 76.31 84 LEU A CA 1
ATOM 693 C C . LEU A 1 84 ? -17.602 2.409 17.679 1.00 76.31 84 LEU A C 1
ATOM 695 O O . LEU A 1 84 ? -18.201 2.440 18.757 1.00 76.31 84 LEU A O 1
ATOM 699 N N . PRO A 1 85 ? -18.176 2.876 16.550 1.00 77.38 85 PRO A N 1
ATOM 700 C CA . PRO A 1 85 ? -19.562 3.333 16.521 1.00 77.38 85 PRO A CA 1
ATOM 701 C C . PRO A 1 85 ? -20.535 2.200 16.852 1.00 77.38 85 PRO A C 1
ATOM 703 O O . PRO A 1 85 ? -21.425 2.402 17.673 1.00 77.38 85 PRO A O 1
ATOM 706 N N . SER A 1 86 ? -20.306 0.991 16.325 1.00 72.25 86 SER A N 1
ATOM 707 C CA . SER A 1 86 ? -21.143 -0.179 16.628 1.00 72.25 86 SER A CA 1
ATOM 708 C C . SER A 1 86 ? -21.139 -0.529 18.121 1.00 72.25 86 SER A C 1
ATOM 710 O O . SER A 1 86 ? -22.191 -0.810 18.694 1.00 72.25 86 SER A O 1
ATOM 712 N N . PHE A 1 87 ? -19.986 -0.450 18.794 1.00 72.81 87 PHE A N 1
ATOM 713 C CA . PHE A 1 87 ? -19.913 -0.645 20.246 1.00 72.81 87 PHE A CA 1
ATOM 714 C C . PHE A 1 87 ? -20.632 0.453 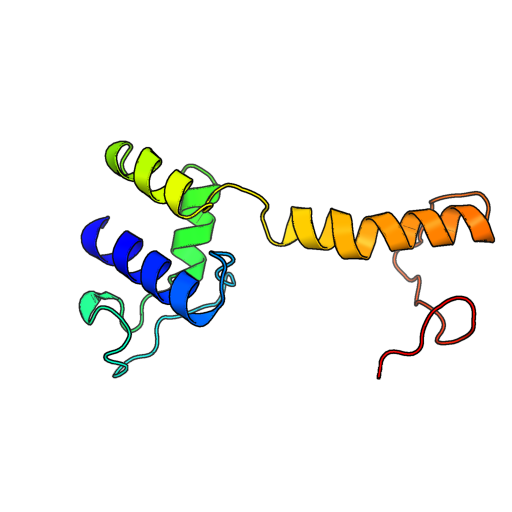21.033 1.00 72.81 87 PHE A C 1
ATOM 716 O O . PHE A 1 87 ? -21.301 0.141 22.016 1.00 72.81 87 PHE A O 1
ATOM 723 N N . LYS A 1 88 ? -20.532 1.722 20.609 1.00 77.12 88 LYS A N 1
ATOM 724 C CA . LYS A 1 88 ? -21.274 2.827 21.243 1.00 77.12 88 LYS A CA 1
ATOM 725 C C . LYS A 1 88 ? -22.782 2.607 21.146 1.00 77.12 88 LYS A C 1
ATOM 727 O O . LYS A 1 88 ? -23.471 2.753 22.151 1.00 77.12 88 LYS A O 1
ATOM 732 N N . THR A 1 89 ? -23.276 2.194 19.979 1.00 76.38 89 THR A N 1
ATOM 733 C CA . THR A 1 89 ? -24.692 1.852 19.791 1.00 76.38 89 THR A CA 1
ATOM 734 C C . THR A 1 89 ? -25.096 0.665 20.672 1.00 76.38 89 THR A C 1
ATOM 736 O O . THR A 1 89 ? -26.109 0.729 21.357 1.00 76.38 89 THR A O 1
ATOM 739 N N . HIS A 1 90 ? -24.276 -0.389 20.763 1.00 68.94 90 HIS A N 1
ATOM 740 C CA . HIS A 1 90 ? -24.583 -1.547 21.613 1.00 68.94 90 HIS A CA 1
ATOM 741 C C . HIS A 1 90 ? -24.624 -1.181 23.106 1.00 68.94 90 HIS A C 1
ATOM 743 O O . HIS A 1 90 ? -25.496 -1.639 23.840 1.00 68.94 90 HIS A O 1
ATOM 749 N N . GLN A 1 91 ? -23.699 -0.338 23.569 1.00 74.69 91 GLN A N 1
ATOM 750 C CA . GLN A 1 91 ? -23.681 0.140 24.949 1.00 74.69 91 GLN A CA 1
ATOM 751 C C . GLN A 1 91 ? -24.925 0.971 25.288 1.00 74.69 91 GLN A C 1
ATOM 753 O O . GLN A 1 91 ? -25.446 0.841 26.393 1.00 74.69 91 GLN A O 1
ATOM 758 N N . GLN A 1 92 ? -25.396 1.809 24.360 1.00 72.75 92 GLN A N 1
ATOM 759 C CA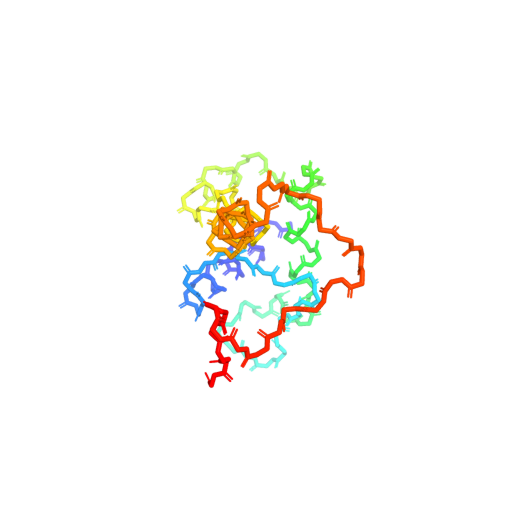 . GLN A 1 92 ? -26.614 2.605 24.544 1.00 72.75 92 GLN A CA 1
ATOM 760 C C . GLN A 1 92 ? -27.865 1.727 24.664 1.00 72.75 92 GLN A C 1
ATOM 762 O O . GLN A 1 92 ? -28.719 2.010 25.497 1.00 72.75 92 GLN A O 1
ATOM 767 N N . GLU A 1 93 ? -27.942 0.651 23.881 1.00 71.75 93 GLU A N 1
ATOM 768 C CA . GLU A 1 93 ? -29.112 -0.236 23.838 1.00 71.75 93 GLU A CA 1
ATOM 769 C C . GLU A 1 93 ? -29.136 -1.274 24.974 1.00 71.75 93 GLU A C 1
ATOM 771 O O . GLU A 1 93 ? -30.193 -1.572 25.524 1.00 71.75 93 GLU A O 1
ATOM 776 N N . PHE A 1 94 ? -27.980 -1.827 25.358 1.00 70.62 94 PHE A N 1
ATOM 777 C CA . PHE A 1 94 ? -27.900 -2.973 26.281 1.00 70.62 94 PHE A CA 1
ATOM 778 C C . PHE A 1 94 ? -27.159 -2.674 27.592 1.00 70.62 94 PHE A C 1
ATOM 780 O O . PHE A 1 94 ? -27.051 -3.539 28.460 1.00 70.62 94 PHE A O 1
ATOM 787 N N . GLY A 1 95 ? -26.617 -1.463 27.755 1.00 69.81 95 GLY A N 1
ATOM 788 C CA . GLY A 1 95 ? -25.920 -1.035 28.972 1.00 69.81 95 GLY A CA 1
ATOM 789 C C . GLY A 1 95 ? -24.535 -1.660 29.186 1.00 69.81 95 GLY A C 1
ATOM 790 O O . GLY A 1 95 ? -23.902 -1.401 30.208 1.00 69.81 95 GLY A O 1
ATOM 791 N N . HIS A 1 96 ? -24.030 -2.469 28.247 1.00 64.25 96 HIS A N 1
ATOM 792 C CA . HIS A 1 96 ? -22.706 -3.096 28.327 1.00 64.25 96 HIS A CA 1
ATOM 793 C C . HIS A 1 96 ? -22.062 -3.307 26.947 1.00 64.25 96 HIS A C 1
ATOM 795 O O . HIS A 1 96 ? -22.748 -3.353 25.931 1.00 64.25 96 HIS A O 1
ATOM 801 N N . CYS A 1 97 ? -20.737 -3.499 26.903 1.00 58.03 97 CYS A N 1
ATOM 802 C CA . CYS A 1 97 ? -19.966 -3.725 25.662 1.00 58.03 97 CYS A CA 1
ATOM 803 C C . CYS A 1 97 ? -19.570 -5.195 25.429 1.00 58.03 97 CYS A C 1
ATOM 805 O O . CYS A 1 97 ? -18.755 -5.490 24.557 1.00 58.03 97 CYS A O 1
ATOM 807 N N . LEU A 1 98 ? -20.105 -6.127 26.225 1.00 60.66 98 LEU A N 1
ATOM 808 C CA . LEU A 1 98 ? -19.848 -7.558 26.059 1.00 60.66 98 LEU A CA 1
ATOM 809 C C . LEU A 1 98 ? -20.602 -8.096 24.838 1.00 60.66 98 LEU A C 1
ATOM 811 O O . LEU A 1 98 ? -21.774 -8.454 24.931 1.00 60.66 98 LEU A O 1
ATOM 815 N N . VAL A 1 99 ? -19.913 -8.151 23.701 1.00 59.66 99 VAL A N 1
ATOM 816 C CA . VAL A 1 99 ? -20.400 -8.789 22.475 1.00 59.66 99 VAL A CA 1
ATOM 817 C C . VAL A 1 99 ? -19.904 -10.235 22.477 1.00 59.66 99 VAL A C 1
ATOM 819 O O . VAL A 1 99 ? -18.698 -10.487 22.482 1.00 59.66 99 VAL A O 1
ATOM 822 N N . ARG A 1 100 ? -20.827 -11.201 22.542 1.00 52.47 100 ARG A N 1
ATOM 823 C CA . ARG A 1 100 ? -20.481 -12.631 22.467 1.00 52.47 100 ARG A CA 1
ATOM 824 C C . ARG A 1 100 ? -19.955 -12.955 21.062 1.00 52.47 100 ARG A C 1
ATOM 826 O O . ARG A 1 100 ? -20.378 -12.342 20.088 1.00 52.47 100 ARG A O 1
ATOM 833 N N . LEU A 1 101 ? -19.044 -13.926 20.958 1.00 51.38 101 LEU A N 1
ATOM 834 C CA . LEU A 1 101 ? -18.415 -14.357 19.694 1.00 51.38 101 LEU A CA 1
ATOM 835 C C . LEU A 1 101 ? -19.420 -14.750 18.590 1.00 51.38 101 LEU A C 1
ATOM 837 O O . LEU A 1 101 ? -19.067 -14.744 17.416 1.00 51.38 101 LEU A O 1
ATOM 841 N N . ASP A 1 102 ? -20.653 -15.090 18.960 1.00 58.53 102 ASP A N 1
ATOM 842 C CA . ASP A 1 102 ? -21.755 -15.503 18.088 1.00 58.53 102 ASP A CA 1
ATOM 843 C C . ASP A 1 102 ? -22.780 -14.389 17.806 1.00 58.53 102 ASP A C 1
ATOM 845 O O . ASP A 1 102 ? -23.813 -14.643 17.181 1.00 58.53 102 ASP A O 1
ATOM 849 N N . PHE A 1 103 ? -22.519 -13.157 18.250 1.00 57.50 103 PHE A N 1
ATOM 850 C CA . PHE A 1 103 ? -23.456 -12.053 18.091 1.00 57.50 103 PHE A CA 1
ATOM 851 C C . PHE A 1 103 ? -23.625 -11.683 16.613 1.00 57.50 103 PHE A C 1
ATOM 853 O O . PHE A 1 103 ? -22.720 -11.157 15.962 1.00 57.50 103 PHE A O 1
ATOM 860 N N . LYS A 1 104 ? -24.823 -11.940 16.087 1.00 57.34 104 LYS A N 1
ATOM 861 C CA . LYS A 1 104 ? -25.259 -11.465 14.776 1.00 57.34 104 LYS A CA 1
ATOM 862 C C . LYS A 1 104 ? -26.036 -10.171 14.958 1.00 57.34 104 LYS A C 1
ATOM 864 O O . LYS A 1 104 ? -27.025 -10.150 15.686 1.00 57.34 104 LYS A O 1
ATOM 869 N N . VAL A 1 105 ? -25.612 -9.121 14.258 1.00 55.59 105 VAL A N 1
ATOM 870 C CA . VAL A 1 105 ? -26.391 -7.885 14.138 1.00 55.59 105 VAL A CA 1
ATOM 871 C C . VAL A 1 105 ? -27.732 -8.244 13.498 1.00 55.59 105 VAL A C 1
ATOM 873 O O . VAL A 1 105 ? -27.779 -8.723 12.364 1.00 55.59 105 VAL A O 1
ATOM 876 N N . LEU A 1 106 ? -28.814 -8.086 14.258 1.00 49.62 106 LEU A N 1
ATOM 877 C CA . LEU A 1 106 ? -30.172 -8.315 13.776 1.00 49.62 106 LEU A CA 1
ATOM 878 C C . LEU A 1 106 ? -30.516 -7.222 12.760 1.00 49.62 106 LEU A C 1
ATOM 880 O O . LEU A 1 106 ? -30.261 -6.051 13.008 1.00 49.62 106 LEU A O 1
ATOM 884 N N . SER A 1 107 ? -31.098 -7.589 11.619 1.00 55.72 107 SER A N 1
ATOM 885 C CA . SER A 1 107 ? -31.458 -6.671 10.527 1.00 55.72 107 SER A CA 1
ATOM 886 C C . SER A 1 107 ? -32.712 -5.832 10.824 1.00 55.72 107 SER A C 1
ATOM 888 O O . SER A 1 107 ? -33.541 -5.613 9.940 1.00 55.72 107 SER A O 1
ATOM 890 N N . CYS A 1 108 ? -32.912 -5.428 12.076 1.00 50.72 108 CYS A N 1
ATOM 891 C CA . CYS A 1 108 ? -34.042 -4.616 12.503 1.00 50.72 108 CYS A CA 1
ATOM 892 C C . CYS A 1 108 ? -33.574 -3.452 13.380 1.00 50.72 108 CYS A C 1
ATOM 894 O O . CYS A 1 108 ? -32.549 -3.529 14.059 1.00 50.72 108 CYS A O 1
ATOM 896 N N . HIS A 1 109 ? -34.363 -2.377 13.367 1.00 46.19 109 HIS A N 1
ATOM 897 C CA . HIS A 1 109 ? -34.094 -1.134 14.086 1.00 46.19 109 HIS A CA 1
ATOM 898 C C . HIS A 1 109 ? -33.652 -1.388 15.544 1.00 46.19 109 HIS A C 1
ATOM 900 O O . HIS A 1 109 ? -34.285 -2.210 16.213 1.00 46.19 109 HIS A O 1
ATOM 906 N N . PRO A 1 110 ? -32.610 -0.697 16.055 1.00 55.59 110 PRO A N 1
ATOM 907 C CA . PRO A 1 110 ? -31.864 0.434 15.468 1.00 55.59 110 PRO A CA 1
ATOM 908 C C . PRO A 1 110 ? -30.715 0.059 14.518 1.00 55.59 110 PRO A C 1
ATOM 910 O O . PRO A 1 110 ? -29.946 0.927 14.110 1.00 55.59 110 PRO A O 1
ATOM 913 N N . TRP A 1 111 ? -30.585 -1.211 14.141 1.00 57.75 111 TRP A N 1
ATOM 914 C CA . TRP A 1 111 ? -29.464 -1.684 13.336 1.00 57.75 111 TRP A CA 1
ATOM 915 C C . TRP A 1 111 ? -29.847 -1.722 11.854 1.00 57.75 111 TRP A C 1
ATOM 917 O O . TRP A 1 111 ? -30.783 -2.414 11.450 1.00 57.75 111 TRP A O 1
ATOM 927 N N . SER A 1 112 ? -29.153 -0.915 11.050 1.00 54.88 112 SER A N 1
ATOM 928 C CA . SER A 1 112 ? -29.470 -0.701 9.638 1.00 54.88 112 SER A CA 1
ATOM 929 C C . SER A 1 112 ? -29.340 -1.971 8.799 1.00 54.88 112 SER A C 1
ATOM 931 O O . SER A 1 112 ? -28.349 -2.699 8.867 1.00 54.88 112 SER A O 1
ATOM 933 N N . THR A 1 113 ? -30.327 -2.178 7.934 1.00 52.88 113 THR A N 1
ATOM 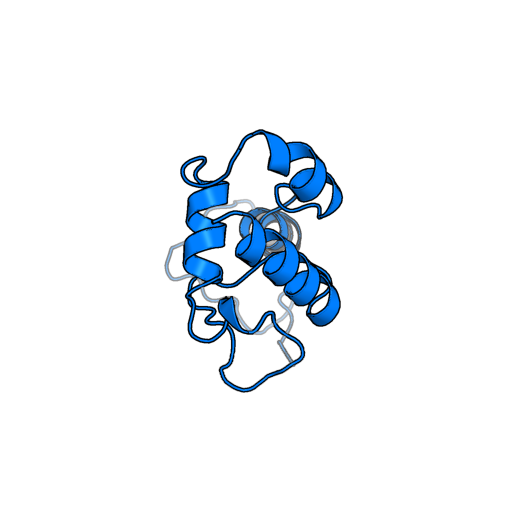934 C CA . THR A 1 113 ? -30.300 -3.134 6.830 1.00 52.88 113 THR A CA 1
ATOM 935 C C . THR A 1 113 ? -29.240 -2.689 5.819 1.00 52.88 113 THR A C 1
ATOM 937 O O . THR A 1 113 ? -29.358 -1.605 5.252 1.00 52.88 113 THR A O 1
ATOM 940 N N . MET A 1 114 ? -28.195 -3.491 5.598 1.00 43.09 114 MET A N 1
ATOM 941 C CA . MET A 1 114 ? -27.280 -3.267 4.473 1.00 43.09 114 MET A CA 1
ATOM 942 C C . MET A 1 114 ? -28.052 -3.467 3.161 1.00 43.09 114 MET A C 1
ATOM 944 O O . MET A 1 114 ? -28.547 -4.568 2.913 1.00 43.09 114 MET A O 1
ATOM 948 N N . ALA A 1 115 ? -28.155 -2.405 2.361 1.00 38.09 115 ALA A N 1
ATOM 949 C CA . ALA A 1 115 ? -28.451 -2.451 0.931 1.00 38.09 115 ALA A CA 1
ATOM 950 C C . ALA A 1 115 ? -27.175 -2.097 0.162 1.00 38.09 115 ALA A C 1
ATOM 952 O O . ALA A 1 115 ? -26.440 -1.207 0.652 1.00 38.09 115 ALA A O 1
#